Protein AF-J0N3K1-F1 (afdb_monomer)

Mean predicted aligned error: 7.92 Å

Secondary structure (DSSP, 8-state):
-PPEEEEEEEEHHHHHHHHHHHHHH-GGGSTTT--TTSHHHHHHHHHTT--TTEEEEEEEEEEEPPP-SHHHHHSHHHHHHHHHHHHH-HHHHHHHHHHHHHHHHHHHHHHTSTTEEEEEEP-----------------

Organism: NCBI:txid992061

Foldseek 3Di:
DAAAEDEAEDAPVVVVVVLVVCLVPPPCSPCVNAPCLQLVRVVVVVCVPDDPSHDYQAYEYEEEQQDDCVVQVVDPVSVVVVVVLCVQPVPVVVVSNVVSVSRVSSQVNNCPDPRYDYDYDDDDDDRDDDDPPPPPPPD

Sequence (139 aa):
MEKAETTIFVDWENLRSDLKAIQETDERLKESNFNFNNPEQLLALIRSFLEPEEELKRIYFYVSEPFTEVEPRIKSDKKEELEEYKEKNPKEYEERVNKSGIMQSFNHAIAQQNQVKLRVGRVKFKFVYKFEDKESMVV

Nearest PDB structures (foldseek):
  8had-assembly1_B  TM=2.538E-01  e=4.660E+00  Phaeodactylum tricornutum CCAP 1055/1
  8u26-assembly1_A  TM=2.347E-01  e=6.426E+00  Homo sapiens

Solvent-accessible surface area (backbone atoms only — not comparable to full-atom values): 8285 Å² total; per-residue (Å²): 129,87,58,47,81,35,72,48,78,41,57,43,67,62,53,53,51,53,51,51,59,43,34,76,73,36,80,78,45,21,66,94,69,40,44,75,82,40,52,68,57,39,49,51,58,61,54,68,72,60,53,94,59,46,37,84,65,37,36,39,39,39,38,75,54,54,73,64,69,63,69,34,62,74,36,73,71,44,34,54,55,48,53,55,45,40,73,76,35,51,66,64,46,50,52,50,51,52,56,16,54,53,46,48,54,42,53,56,56,42,52,72,39,85,55,42,43,73,42,70,45,88,73,85,88,76,93,75,88,80,80,78,81,73,79,77,81,83,126

pLDDT: mean 85.63, std 13.06, range [38.59, 97.31]

Structure (mmCIF, N/CA/C/O backbone):
data_AF-J0N3K1-F1
#
_entry.id   AF-J0N3K1-F1
#
loop_
_atom_site.group_PDB
_atom_site.id
_atom_site.type_symbol
_atom_site.label_atom_id
_atom_site.label_alt_id
_atom_site.label_comp_id
_atom_site.label_asym_id
_atom_site.label_entity_id
_atom_site.label_seq_id
_atom_site.pdbx_PDB_ins_code
_atom_site.Cartn_x
_atom_site.Cartn_y
_atom_site.Cartn_z
_atom_site.occupancy
_atom_site.B_iso_or_equiv
_atom_site.auth_seq_id
_atom_site.auth_comp_id
_atom_site.auth_asym_id
_atom_site.auth_atom_id
_atom_site.pdbx_PDB_model_num
ATOM 1 N N . MET A 1 1 ? -19.972 -1.018 28.137 1.00 75.88 1 MET A N 1
ATOM 2 C CA . MET A 1 1 ? -19.935 -2.218 27.280 1.00 75.88 1 MET A CA 1
ATOM 3 C C . MET A 1 1 ? -18.480 -2.505 26.973 1.00 75.88 1 MET A C 1
ATOM 5 O O . MET A 1 1 ? -17.732 -1.546 26.817 1.00 75.88 1 MET A O 1
ATOM 9 N N . GLU A 1 2 ? -18.071 -3.771 26.972 1.00 82.56 2 GLU A N 1
ATOM 10 C CA . GLU A 1 2 ? -16.752 -4.144 26.447 1.00 82.56 2 GLU A CA 1
ATOM 11 C C . GLU A 1 2 ? -16.726 -3.845 24.945 1.00 82.56 2 GLU A C 1
ATOM 13 O O . GLU A 1 2 ? -17.718 -4.091 24.258 1.00 82.56 2 GLU A O 1
ATOM 18 N N . LYS A 1 3 ? -15.632 -3.252 24.460 1.00 89.75 3 LYS A N 1
ATOM 19 C CA . LYS A 1 3 ? -15.458 -2.977 23.034 1.00 89.75 3 LYS A CA 1
ATOM 20 C C . LYS A 1 3 ? -15.040 -4.245 22.301 1.00 89.75 3 LYS A C 1
ATOM 22 O O . LYS A 1 3 ? -14.280 -5.051 22.835 1.00 89.75 3 LYS A O 1
ATOM 27 N N . ALA A 1 4 ? -15.512 -4.405 21.071 1.00 94.12 4 ALA A N 1
ATOM 28 C CA . ALA A 1 4 ? -15.099 -5.500 20.210 1.00 94.12 4 ALA A CA 1
ATOM 29 C C . ALA A 1 4 ? -13.682 -5.240 19.675 1.00 94.12 4 ALA A C 1
ATOM 31 O O . ALA A 1 4 ? -13.429 -4.251 18.981 1.00 94.12 4 ALA A O 1
ATOM 32 N N . GLU A 1 5 ? -12.741 -6.136 19.978 1.00 96.12 5 GLU A N 1
ATOM 33 C CA . GLU A 1 5 ? -11.396 -6.060 19.407 1.00 96.12 5 GLU A CA 1
ATOM 34 C C . GLU A 1 5 ? -11.449 -6.234 17.882 1.00 96.12 5 GLU A C 1
ATOM 36 O O . GLU A 1 5 ? -11.868 -7.272 17.371 1.00 96.12 5 GLU A O 1
ATOM 41 N N . THR A 1 6 ? -10.943 -5.245 17.152 1.00 96.44 6 THR A N 1
ATOM 42 C CA . THR A 1 6 ? -11.042 -5.179 15.692 1.00 96.44 6 THR A CA 1
ATOM 43 C C . THR A 1 6 ? -9.668 -5.235 15.041 1.00 96.44 6 THR A C 1
ATOM 45 O O . THR A 1 6 ? -8.708 -4.590 15.471 1.00 96.44 6 THR A O 1
ATOM 48 N N . THR A 1 7 ? -9.547 -6.035 13.983 1.00 96.81 7 THR A N 1
ATOM 49 C CA . THR A 1 7 ? -8.332 -6.140 13.166 1.00 96.81 7 THR A CA 1
ATOM 50 C C . THR A 1 7 ? -8.683 -5.891 11.710 1.00 96.81 7 THR A C 1
ATOM 52 O O . THR A 1 7 ? -9.565 -6.548 11.169 1.00 96.81 7 THR A O 1
ATOM 55 N N . ILE A 1 8 ? -7.957 -4.979 11.068 1.00 96.62 8 ILE A N 1
ATOM 56 C CA . ILE A 1 8 ? -8.207 -4.581 9.679 1.00 96.62 8 ILE A CA 1
ATOM 57 C C . ILE A 1 8 ? -7.162 -5.230 8.771 1.00 96.62 8 ILE A C 1
ATOM 59 O O . ILE A 1 8 ? -5.970 -5.233 9.089 1.00 96.62 8 ILE A O 1
ATOM 63 N N . PHE A 1 9 ? -7.597 -5.752 7.627 1.00 96.38 9 PHE A N 1
ATOM 64 C CA . PHE A 1 9 ? -6.733 -6.300 6.583 1.00 96.38 9 PHE A CA 1
ATOM 65 C C . PHE A 1 9 ? -6.875 -5.426 5.339 1.00 96.38 9 PHE A C 1
ATOM 67 O O . PHE A 1 9 ? -7.971 -5.278 4.808 1.00 96.38 9 PHE A O 1
ATOM 74 N N . VAL A 1 10 ? -5.773 -4.825 4.904 1.00 95.62 10 VAL A N 1
ATOM 75 C CA . VAL A 1 10 ? -5.748 -3.865 3.801 1.00 95.62 10 VAL A CA 1
ATOM 76 C C . VAL A 1 10 ? -4.994 -4.474 2.634 1.00 95.62 10 VAL A C 1
ATOM 78 O O . VAL A 1 10 ? -3.794 -4.737 2.737 1.00 95.62 10 VAL A O 1
ATOM 81 N N . ASP A 1 11 ? -5.694 -4.660 1.521 1.00 94.50 11 ASP A N 1
ATOM 82 C CA . ASP A 1 11 ? -5.071 -4.874 0.220 1.00 94.50 11 ASP A CA 1
ATOM 83 C C . ASP A 1 11 ? -4.670 -3.514 -0.356 1.00 94.50 11 ASP A C 1
ATOM 85 O O . ASP A 1 11 ? -5.513 -2.729 -0.797 1.00 94.50 11 ASP A O 1
ATOM 89 N N . TRP A 1 12 ? -3.375 -3.201 -0.280 1.00 92.88 12 TRP A N 1
ATOM 90 C CA . TRP A 1 12 ? -2.892 -1.871 -0.623 1.00 92.88 12 TRP A CA 1
ATOM 91 C C . TRP A 1 12 ? -3.011 -1.558 -2.109 1.00 92.88 12 TRP A C 1
ATOM 93 O O . TRP A 1 12 ? -3.322 -0.422 -2.447 1.00 92.88 12 TRP A O 1
ATOM 103 N N . GLU A 1 13 ? -2.770 -2.519 -3.003 1.00 89.50 13 GLU A N 1
ATOM 104 C CA . GLU A 1 13 ? -2.804 -2.228 -4.442 1.00 89.50 13 GLU A CA 1
ATOM 105 C C . GLU A 1 13 ? -4.230 -1.915 -4.901 1.00 89.50 13 GLU A C 1
ATOM 107 O O . GLU A 1 13 ? -4.432 -0.946 -5.637 1.00 89.50 13 GLU A O 1
ATOM 112 N N . ASN A 1 14 ? -5.215 -2.665 -4.396 1.00 92.81 14 ASN A N 1
ATOM 113 C CA . ASN A 1 14 ? -6.624 -2.400 -4.675 1.00 92.81 14 ASN A CA 1
ATOM 114 C C . ASN A 1 14 ? -7.066 -1.053 -4.085 1.00 92.81 14 ASN A C 1
ATOM 116 O O . ASN A 1 14 ? -7.530 -0.187 -4.827 1.00 92.81 14 ASN A O 1
ATOM 120 N N . LEU A 1 15 ? -6.803 -0.808 -2.794 1.00 94.44 15 LEU A N 1
ATOM 121 C CA . LEU A 1 15 ? -7.154 0.466 -2.158 1.00 94.44 15 LEU A CA 1
ATOM 122 C C . LEU A 1 15 ? -6.483 1.660 -2.854 1.00 94.44 15 LEU A C 1
ATOM 124 O O . LEU A 1 15 ? -7.116 2.682 -3.097 1.00 94.44 15 LEU A O 1
ATOM 128 N N . ARG A 1 16 ? -5.199 1.549 -3.203 1.00 92.56 16 ARG A N 1
ATOM 129 C CA . ARG A 1 16 ? -4.453 2.613 -3.886 1.00 92.56 16 ARG A CA 1
ATOM 130 C C . ARG A 1 16 ? -5.025 2.919 -5.268 1.00 92.56 16 ARG A C 1
ATOM 132 O O . ARG A 1 16 ? -5.005 4.081 -5.672 1.00 92.56 16 ARG A O 1
ATOM 139 N N . SER A 1 17 ? -5.482 1.904 -6.001 1.00 92.75 17 SER A N 1
ATOM 140 C CA . SER A 1 17 ? -6.130 2.095 -7.301 1.00 92.75 17 SER A CA 1
ATOM 141 C C . SER A 1 17 ? -7.428 2.887 -7.151 1.00 92.75 17 SER A C 1
ATOM 143 O O . SER A 1 17 ? -7.614 3.889 -7.843 1.00 92.75 17 SER A O 1
ATOM 145 N N . ASP A 1 18 ? -8.269 2.499 -6.193 1.00 94.69 18 ASP A N 1
ATOM 146 C CA . ASP A 1 18 ? -9.539 3.175 -5.925 1.00 94.69 18 ASP A CA 1
ATOM 147 C C . ASP A 1 18 ? -9.319 4.617 -5.466 1.00 94.69 18 ASP A C 1
ATOM 149 O O . ASP A 1 18 ? -9.947 5.541 -5.982 1.00 94.69 18 ASP A O 1
ATOM 153 N N . LEU A 1 19 ? -8.367 4.837 -4.553 1.00 94.06 19 LEU A N 1
ATOM 154 C CA . LEU A 1 19 ? -8.026 6.176 -4.083 1.00 94.06 19 LEU A CA 1
ATOM 155 C C . LEU A 1 19 ? -7.606 7.077 -5.244 1.00 94.06 19 LEU A C 1
ATOM 157 O O . LEU A 1 19 ? -8.136 8.176 -5.353 1.00 94.06 19 LEU A O 1
ATOM 161 N N . LYS A 1 20 ? -6.732 6.615 -6.147 1.00 93.44 20 LYS A N 1
ATOM 162 C CA . LYS A 1 20 ? -6.335 7.394 -7.335 1.00 93.44 20 LYS A CA 1
ATOM 163 C C . LYS A 1 20 ? -7.530 7.778 -8.204 1.00 93.44 20 LYS A C 1
ATOM 165 O O . LYS A 1 20 ? -7.675 8.953 -8.528 1.00 93.44 20 LYS A O 1
ATOM 170 N N . ALA A 1 21 ? -8.392 6.818 -8.535 1.00 94.31 21 ALA A N 1
ATOM 171 C CA . ALA A 1 21 ? -9.576 7.071 -9.355 1.00 94.31 21 ALA A CA 1
ATOM 172 C C . ALA A 1 21 ? -10.522 8.094 -8.695 1.00 94.31 21 ALA A C 1
ATOM 174 O O . ALA A 1 21 ? -11.081 8.974 -9.353 1.00 94.31 21 ALA A O 1
ATOM 175 N N . ILE A 1 22 ? -10.660 8.030 -7.370 1.00 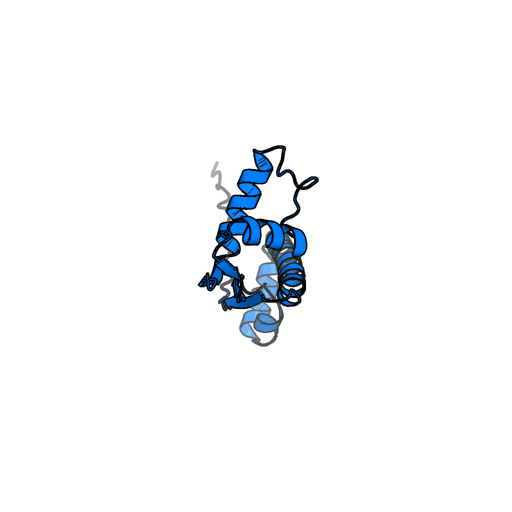93.31 22 ILE A N 1
ATOM 176 C CA . ILE A 1 22 ? -11.458 8.996 -6.613 1.00 93.31 22 ILE A CA 1
ATOM 177 C C . ILE A 1 22 ? -10.785 10.377 -6.598 1.00 93.31 22 ILE A C 1
ATOM 179 O O . ILE A 1 22 ? -11.472 11.374 -6.789 1.00 93.31 22 ILE A O 1
ATOM 183 N N . GLN A 1 23 ? -9.459 10.478 -6.448 1.00 94.56 23 GLN A N 1
ATOM 184 C CA . GLN A 1 23 ? -8.762 11.775 -6.500 1.00 94.56 23 GLN A CA 1
ATOM 185 C C . GLN A 1 23 ? -8.874 12.460 -7.867 1.00 94.56 23 GLN A C 1
ATOM 187 O O . GLN A 1 23 ? -8.802 13.688 -7.962 1.00 94.56 23 GLN A O 1
ATOM 192 N N . GLU A 1 24 ? -9.049 11.698 -8.945 1.00 93.12 24 GLU A N 1
ATOM 193 C CA . GLU A 1 24 ? -9.291 12.261 -10.274 1.00 93.12 24 GLU A CA 1
ATOM 194 C C . GLU A 1 24 ? -10.654 12.961 -10.346 1.00 93.12 24 GLU A C 1
ATOM 196 O O . GLU A 1 24 ? -10.756 14.030 -10.954 1.00 93.12 24 GLU A O 1
ATOM 201 N N . THR A 1 25 ? -11.661 12.433 -9.649 1.00 93.56 25 THR A N 1
ATOM 202 C CA . THR A 1 25 ? -13.071 12.821 -9.808 1.00 93.56 25 THR A CA 1
ATOM 203 C C . THR A 1 25 ? -13.643 13.666 -8.665 1.00 93.56 25 THR A C 1
ATOM 205 O O . THR A 1 25 ? -14.513 14.496 -8.917 1.00 93.56 25 THR A O 1
ATOM 208 N N . ASP A 1 26 ? -13.155 13.520 -7.432 1.00 92.75 26 ASP A N 1
ATOM 209 C CA . ASP A 1 26 ? -13.662 14.224 -6.248 1.00 92.75 26 ASP A CA 1
ATOM 210 C C . ASP A 1 26 ? -12.702 15.338 -5.802 1.00 92.75 26 ASP A C 1
ATOM 212 O O . ASP A 1 26 ? -11.585 15.089 -5.341 1.00 92.75 26 ASP A O 1
ATOM 216 N N . GLU A 1 27 ? -13.148 16.594 -5.904 1.00 91.12 27 GLU A N 1
ATOM 217 C CA . GL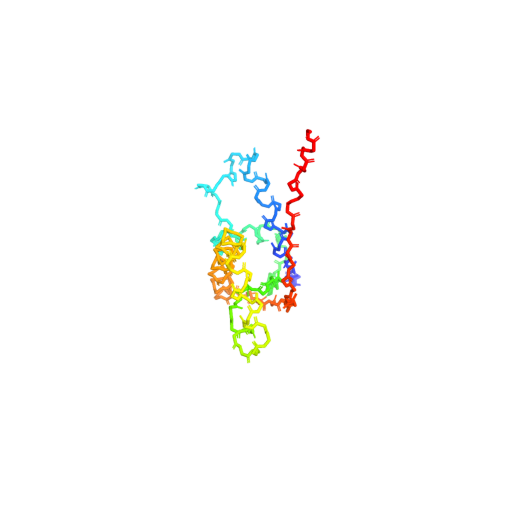U A 1 27 ? -12.369 17.775 -5.506 1.00 91.12 27 GLU A CA 1
ATOM 218 C C . GLU A 1 27 ? -11.959 17.763 -4.026 1.00 91.12 27 GLU A C 1
ATOM 220 O O . GLU A 1 27 ? -10.875 18.230 -3.665 1.00 91.12 27 GLU A O 1
ATOM 225 N N . ARG A 1 28 ? -12.789 17.180 -3.154 1.00 89.00 28 ARG A N 1
ATOM 226 C CA . ARG A 1 28 ? -12.528 17.123 -1.708 1.00 89.00 28 ARG A CA 1
ATOM 227 C C . ARG A 1 28 ? -11.361 16.202 -1.386 1.00 89.00 28 ARG A C 1
ATOM 229 O O . ARG A 1 28 ? -10.682 16.414 -0.388 1.00 89.00 28 ARG A O 1
ATOM 236 N N . LEU A 1 29 ? -11.129 15.205 -2.236 1.00 88.88 29 LEU A N 1
ATOM 237 C CA . LEU A 1 29 ? -10.084 14.199 -2.074 1.00 88.88 29 LEU A CA 1
ATOM 238 C C . LEU A 1 29 ? -8.881 14.435 -2.988 1.00 88.88 29 LEU A C 1
ATOM 240 O O . LEU A 1 29 ? -8.004 13.578 -3.045 1.00 88.88 29 LEU A O 1
ATOM 244 N N . LYS A 1 30 ? -8.792 15.590 -3.664 1.00 92.00 30 LYS A N 1
ATOM 245 C CA . LYS A 1 30 ? -7.587 15.993 -4.408 1.00 92.00 30 LYS A CA 1
ATOM 246 C C . LYS A 1 30 ? -6.342 15.903 -3.529 1.00 92.00 30 LYS A C 1
ATOM 248 O O . LYS A 1 30 ? -6.415 16.094 -2.317 1.00 92.00 30 LYS A O 1
ATOM 253 N N . GLU A 1 31 ? -5.188 15.680 -4.156 1.00 88.69 31 GLU A N 1
ATOM 254 C CA . GLU A 1 31 ? -3.908 15.467 -3.463 1.00 88.69 31 GLU A CA 1
ATOM 255 C C . GLU A 1 31 ? -3.548 16.587 -2.468 1.00 88.69 31 GLU A C 1
ATOM 257 O O . GLU A 1 31 ? -2.971 16.323 -1.415 1.00 88.69 31 GLU A O 1
ATOM 262 N N . SER A 1 32 ? -3.949 17.832 -2.754 1.00 90.44 32 SER A N 1
ATOM 263 C CA . SER A 1 32 ? -3.762 18.976 -1.851 1.00 90.44 32 SER A CA 1
ATOM 264 C C . SER A 1 32 ? -4.528 18.858 -0.529 1.00 90.44 32 SER A C 1
ATOM 266 O O . SER A 1 32 ? -4.127 19.462 0.462 1.00 90.44 32 SER A O 1
ATOM 268 N N . ASN A 1 33 ? -5.632 18.109 -0.522 1.00 92.00 33 ASN A N 1
ATOM 269 C CA . ASN A 1 33 ? -6.539 17.941 0.612 1.00 92.00 33 ASN A CA 1
ATOM 270 C C . ASN A 1 33 ? -6.332 16.591 1.311 1.00 92.00 33 ASN A C 1
ATOM 272 O O . ASN A 1 33 ? -6.473 16.495 2.529 1.00 92.00 33 ASN A O 1
ATOM 276 N N . PHE A 1 34 ? -5.985 15.554 0.546 1.00 93.56 34 PHE A N 1
ATOM 277 C CA . PHE A 1 34 ? -5.710 14.212 1.042 1.00 93.56 34 PHE A CA 1
ATOM 278 C C . PHE A 1 34 ? -4.549 13.589 0.266 1.00 93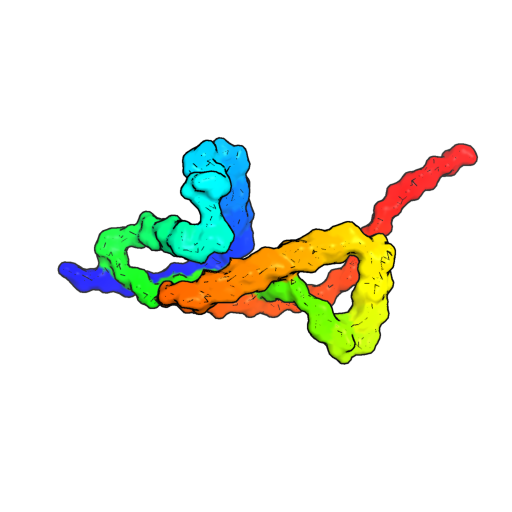.56 34 PHE A C 1
ATOM 280 O O . PHE A 1 34 ? -4.607 13.450 -0.949 1.00 93.56 34 PHE A O 1
ATOM 287 N N . ASN A 1 35 ? -3.503 13.157 0.958 1.00 92.75 35 ASN A N 1
ATOM 288 C CA . ASN A 1 35 ? -2.348 12.493 0.376 1.00 92.75 35 ASN A CA 1
ATOM 289 C C . ASN A 1 35 ? -2.244 11.072 0.934 1.00 92.75 35 ASN A C 1
ATOM 291 O O . ASN A 1 35 ? -1.737 10.860 2.035 1.00 92.75 35 ASN A O 1
ATOM 295 N N . PHE A 1 36 ? -2.666 10.078 0.152 1.00 91.12 36 PHE A N 1
ATOM 296 C CA . PHE A 1 36 ? -2.582 8.672 0.556 1.00 91.12 36 PHE A CA 1
ATOM 297 C C . PHE A 1 36 ? -1.146 8.127 0.634 1.00 91.12 36 PHE A C 1
ATOM 299 O O . PHE A 1 36 ? -0.944 7.032 1.154 1.00 91.12 36 PHE A O 1
ATOM 306 N N . ASN A 1 37 ? -0.140 8.863 0.144 1.00 88.19 37 ASN A N 1
ATOM 307 C CA . ASN A 1 37 ? 1.268 8.535 0.381 1.00 88.19 37 ASN A CA 1
ATOM 308 C C . ASN A 1 37 ? 1.749 9.022 1.760 1.00 88.19 37 ASN A C 1
ATOM 310 O O . ASN A 1 37 ? 2.831 8.625 2.189 1.00 88.19 37 ASN A O 1
ATOM 314 N N . ASN A 1 38 ? 0.966 9.849 2.466 1.00 91.44 38 ASN A N 1
ATOM 315 C CA . ASN A 1 38 ? 1.191 10.186 3.868 1.00 91.44 38 ASN A CA 1
ATOM 316 C C . ASN A 1 38 ? 0.531 9.115 4.767 1.00 91.44 38 ASN A C 1
ATOM 318 O O . ASN A 1 38 ? -0.702 9.021 4.796 1.00 91.44 38 ASN A O 1
ATOM 322 N N . PRO A 1 39 ? 1.313 8.328 5.535 1.00 92.56 39 PRO A N 1
ATOM 323 C CA . PRO A 1 39 ? 0.773 7.271 6.386 1.00 92.56 39 PRO A CA 1
ATOM 324 C C . PRO A 1 39 ? -0.249 7.753 7.416 1.00 92.56 39 PRO A C 1
ATOM 326 O O . PRO A 1 39 ? -1.205 7.037 7.693 1.00 92.56 39 PRO A O 1
ATOM 329 N N . GLU A 1 40 ? -0.081 8.948 7.983 1.00 93.06 40 GLU A N 1
ATOM 330 C CA . GLU A 1 40 ? -0.983 9.464 9.017 1.00 93.06 40 GLU A CA 1
ATOM 331 C C . GLU A 1 40 ? -2.372 9.743 8.445 1.00 93.06 40 GLU A C 1
ATOM 333 O O . GLU A 1 40 ? -3.376 9.331 9.026 1.00 93.06 40 GLU A O 1
ATOM 338 N N . GLN A 1 41 ? -2.430 10.379 7.271 1.00 94.62 41 GLN A N 1
ATOM 339 C CA . GLN A 1 41 ? -3.693 10.664 6.591 1.00 94.62 41 GLN A CA 1
ATOM 340 C C . GLN A 1 41 ? -4.377 9.376 6.128 1.00 94.62 41 GLN A C 1
ATOM 342 O O . GLN A 1 41 ? -5.575 9.200 6.346 1.00 94.62 41 GLN A O 1
ATOM 347 N N . LEU A 1 42 ? -3.615 8.439 5.555 1.00 95.38 42 LEU A N 1
ATOM 348 C CA . LEU A 1 42 ? -4.143 7.139 5.148 1.00 95.38 42 LEU A CA 1
ATOM 349 C C . LEU A 1 42 ? -4.711 6.355 6.342 1.00 95.38 42 LEU A C 1
ATOM 351 O O . LEU A 1 42 ? -5.791 5.775 6.252 1.00 95.38 42 LEU A O 1
ATOM 355 N N . LEU A 1 43 ? -4.007 6.343 7.475 1.00 95.81 43 LEU A N 1
ATOM 356 C CA . LEU A 1 43 ? -4.478 5.662 8.679 1.00 95.81 43 LEU A CA 1
ATOM 357 C C . LEU A 1 43 ? -5.674 6.364 9.318 1.00 95.81 43 LEU A C 1
ATOM 359 O O . LEU A 1 43 ? -6.532 5.678 9.867 1.00 95.81 43 LEU A O 1
ATOM 363 N N . ALA A 1 44 ? -5.759 7.694 9.246 1.00 94.88 44 ALA A N 1
ATOM 364 C CA . ALA A 1 44 ? -6.942 8.428 9.680 1.00 94.88 44 ALA A CA 1
ATOM 365 C C . ALA A 1 44 ? -8.178 8.023 8.861 1.00 94.88 44 ALA A C 1
ATOM 367 O O . ALA A 1 44 ? -9.217 7.733 9.450 1.00 94.88 44 ALA A O 1
ATOM 368 N N . LEU A 1 45 ? -8.036 7.902 7.535 1.00 94.19 45 LEU A N 1
ATOM 369 C CA . LEU A 1 45 ? -9.090 7.386 6.658 1.00 94.19 45 LEU A CA 1
ATOM 370 C C . LEU A 1 45 ? -9.478 5.947 7.023 1.00 94.19 45 LEU A C 1
ATOM 372 O O . LEU A 1 45 ? -10.648 5.641 7.187 1.00 94.19 45 LEU A O 1
ATOM 376 N N . ILE A 1 46 ? -8.513 5.043 7.192 1.00 94.94 46 ILE A N 1
ATOM 377 C CA . ILE A 1 46 ? -8.829 3.647 7.539 1.00 94.94 46 ILE A CA 1
ATOM 378 C C . ILE A 1 46 ? -9.539 3.558 8.899 1.00 94.94 46 ILE A C 1
ATOM 380 O O . ILE A 1 46 ? -10.482 2.789 9.062 1.00 94.94 46 ILE A O 1
ATOM 384 N N . ARG A 1 47 ? -9.114 4.361 9.880 1.00 94.75 47 ARG A N 1
ATOM 385 C CA . ARG A 1 47 ? -9.724 4.397 11.218 1.00 94.75 47 ARG A CA 1
ATOM 386 C C . ARG A 1 47 ? -11.116 5.016 11.223 1.00 94.75 47 ARG A C 1
ATOM 388 O O . ARG A 1 47 ? -11.878 4.710 12.129 1.00 94.75 47 ARG A O 1
ATOM 395 N N . SER A 1 48 ? -11.462 5.849 10.240 1.00 94.06 48 SER A N 1
ATOM 396 C CA . SER A 1 48 ? -12.802 6.440 10.159 1.00 94.06 48 SER A CA 1
ATOM 397 C C . SER A 1 48 ? -13.896 5.419 9.845 1.00 94.06 48 SER A C 1
ATOM 399 O O . SER A 1 48 ? -15.068 5.748 9.967 1.00 94.06 48 SER A O 1
ATOM 401 N N . PHE A 1 49 ? -13.527 4.201 9.434 1.00 93.06 49 PHE A N 1
ATOM 402 C CA . PHE A 1 49 ? -14.466 3.100 9.220 1.00 93.06 49 PHE A CA 1
ATOM 403 C C . PHE A 1 49 ? -14.787 2.311 10.496 1.00 93.06 49 PHE A C 1
ATOM 405 O O . PHE A 1 49 ? -15.651 1.447 10.443 1.00 93.06 49 PHE A O 1
ATOM 412 N N . LEU A 1 50 ? -14.097 2.579 11.613 1.00 94.62 50 LEU A N 1
ATOM 413 C CA . LEU A 1 50 ? -14.354 1.899 12.883 1.00 94.62 50 LEU A CA 1
ATOM 414 C C . LEU A 1 50 ? -15.633 2.423 13.535 1.00 94.62 50 LEU A C 1
ATOM 416 O O . LEU A 1 50 ? -15.833 3.637 13.642 1.00 94.62 50 LEU A O 1
ATOM 420 N N . GLU A 1 51 ? -16.453 1.509 14.036 1.00 94.56 51 GLU A N 1
ATOM 421 C CA . GLU A 1 51 ? -17.643 1.840 14.814 1.00 94.56 51 GLU A CA 1
ATOM 422 C C . GLU A 1 51 ? -17.280 2.228 16.266 1.00 94.56 51 GLU A C 1
ATOM 424 O O . GLU A 1 51 ? -16.223 1.844 16.781 1.00 94.56 51 GLU A O 1
ATOM 429 N N . PRO A 1 52 ? -18.121 3.004 16.980 1.00 93.44 52 PRO A N 1
ATOM 430 C CA . PRO A 1 52 ? -17.849 3.418 18.364 1.00 93.44 52 PRO A CA 1
ATOM 431 C C . PRO A 1 52 ? -17.589 2.256 19.340 1.00 93.44 52 PRO A C 1
ATOM 433 O O . PRO A 1 52 ? -16.822 2.403 20.305 1.00 93.44 52 PRO A O 1
ATOM 436 N N . GLU A 1 53 ? -18.221 1.111 19.087 1.00 94.94 53 GLU A N 1
ATOM 437 C CA . GLU A 1 53 ? -18.132 -0.137 19.842 1.00 94.94 53 GLU A CA 1
ATOM 438 C C . GLU A 1 53 ? -16.878 -0.958 19.504 1.00 94.94 53 GLU A C 1
ATOM 440 O O . GLU A 1 53 ? -16.555 -1.899 20.229 1.00 94.94 53 GLU A O 1
ATOM 445 N N . GLU A 1 54 ? -16.144 -0.598 18.452 1.00 95.62 54 GLU A N 1
ATOM 446 C CA . GLU A 1 54 ? -14.926 -1.276 18.022 1.00 95.62 54 GLU A CA 1
ATOM 447 C C . GLU A 1 54 ? -13.672 -0.644 18.647 1.00 95.62 54 GLU A C 1
ATOM 449 O O . GLU A 1 54 ? -13.553 0.571 18.847 1.00 95.62 54 GLU A O 1
ATOM 454 N N . GLU A 1 55 ? -12.689 -1.485 18.966 1.00 94.44 55 GLU A N 1
ATOM 455 C CA . GLU A 1 55 ? -11.355 -1.067 19.387 1.00 94.44 55 GLU A CA 1
ATOM 456 C C . GLU A 1 55 ? -10.299 -1.658 18.454 1.00 94.44 55 GLU A C 1
ATOM 458 O O . GLU A 1 55 ? -10.113 -2.874 18.372 1.00 94.44 55 GLU A O 1
ATOM 463 N N . LEU A 1 56 ? -9.571 -0.792 17.745 1.00 95.69 56 LEU A N 1
ATOM 464 C CA . LEU A 1 56 ? -8.535 -1.228 16.818 1.00 95.69 56 LEU A CA 1
ATOM 465 C C . LEU A 1 56 ? -7.367 -1.878 17.561 1.00 95.69 56 LEU A C 1
ATOM 467 O O . LEU A 1 56 ? -6.622 -1.216 18.280 1.00 95.69 56 LEU A O 1
ATOM 471 N N . LYS A 1 57 ? -7.124 -3.154 17.275 1.00 95.81 57 LYS A N 1
ATOM 472 C CA . LYS A 1 57 ? -5.972 -3.909 17.774 1.00 95.81 57 LYS A CA 1
ATOM 473 C C . LYS A 1 57 ? -4.778 -3.809 16.836 1.00 95.81 57 LYS A C 1
ATOM 475 O O . LYS A 1 57 ? -3.641 -3.605 17.274 1.00 95.81 57 LYS A O 1
ATOM 480 N N . ARG A 1 58 ? -5.014 -4.009 15.536 1.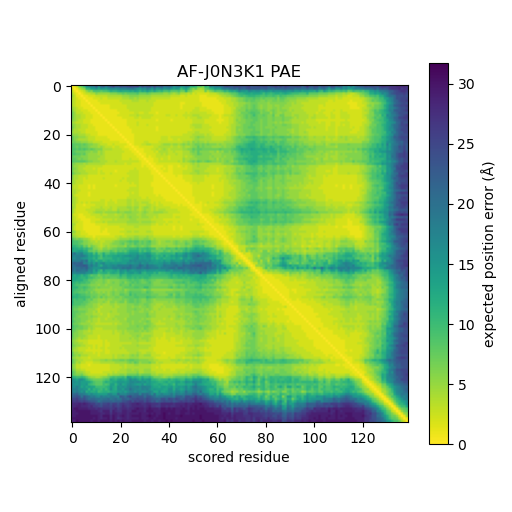00 96.25 58 ARG A N 1
ATOM 481 C CA . ARG A 1 58 ? -3.954 -4.089 14.525 1.00 96.25 58 ARG A CA 1
ATOM 482 C C . ARG A 1 58 ? -4.484 -3.879 13.110 1.00 96.25 58 ARG A C 1
ATOM 484 O O . ARG A 1 58 ? -5.596 -4.286 12.796 1.00 96.25 58 ARG A O 1
ATOM 491 N N . ILE A 1 59 ? -3.644 -3.317 12.247 1.00 97.31 59 ILE A N 1
ATOM 492 C CA . ILE A 1 59 ? -3.870 -3.230 10.804 1.00 97.31 59 ILE A CA 1
ATOM 493 C C . ILE A 1 59 ? -2.790 -4.050 10.101 1.00 97.31 59 ILE A C 1
ATOM 495 O O . ILE A 1 59 ? -1.598 -3.839 10.330 1.00 97.31 59 ILE A O 1
ATOM 499 N N . TYR A 1 60 ? -3.189 -4.988 9.251 1.00 96.81 60 TYR A N 1
ATOM 500 C CA . TYR A 1 60 ? -2.292 -5.727 8.371 1.00 96.81 60 TYR A CA 1
ATOM 501 C C . TYR A 1 60 ? -2.337 -5.126 6.972 1.00 96.81 60 TYR A C 1
ATOM 503 O O . TYR A 1 60 ? -3.368 -5.186 6.312 1.00 96.81 60 TYR A O 1
ATOM 511 N N . PHE A 1 61 ? -1.214 -4.577 6.520 1.00 95.81 61 PHE A N 1
ATOM 512 C CA . PHE A 1 61 ? -1.066 -4.055 5.164 1.00 95.81 61 PHE A CA 1
ATOM 513 C C . PHE A 1 61 ? -0.406 -5.097 4.273 1.00 95.81 61 PHE A C 1
ATOM 515 O O . PHE A 1 61 ? 0.737 -5.477 4.526 1.00 95.81 61 PHE A O 1
ATOM 522 N N . TYR A 1 62 ? -1.102 -5.527 3.228 1.00 94.25 62 TYR A N 1
ATOM 523 C CA . TYR A 1 62 ? -0.565 -6.405 2.197 1.00 94.25 62 TYR A CA 1
ATOM 524 C C . TYR A 1 62 ? -0.094 -5.554 1.029 1.00 94.25 62 TYR A C 1
ATOM 526 O O . TYR A 1 62 ? -0.889 -4.865 0.397 1.00 94.25 62 TYR A O 1
ATOM 534 N N . VAL A 1 63 ? 1.212 -5.581 0.777 1.00 91.56 63 VAL A N 1
ATOM 535 C CA . VAL A 1 63 ? 1.871 -4.776 -0.256 1.00 91.56 63 VAL A CA 1
ATOM 536 C C . VAL A 1 63 ? 2.697 -5.666 -1.174 1.00 91.56 63 VAL A C 1
ATOM 538 O O . VAL A 1 63 ? 3.189 -6.723 -0.767 1.00 91.56 63 VAL A O 1
ATOM 541 N N . SER A 1 64 ? 2.893 -5.219 -2.409 1.00 85.56 64 SER A N 1
ATOM 542 C CA . SER A 1 64 ? 3.797 -5.882 -3.347 1.00 85.56 64 SER A CA 1
ATOM 543 C C . SER A 1 64 ? 5.262 -5.607 -2.994 1.00 85.56 64 SER A C 1
ATOM 545 O O . SER A 1 64 ? 5.609 -4.526 -2.506 1.00 85.56 64 SER A O 1
ATOM 547 N N . GLU A 1 65 ? 6.139 -6.579 -3.253 1.00 85.62 65 GLU A N 1
ATOM 548 C CA . GLU A 1 65 ? 7.587 -6.380 -3.169 1.00 85.62 65 GLU A CA 1
ATOM 549 C C . GLU A 1 65 ? 8.041 -5.344 -4.210 1.00 85.62 65 GLU A C 1
ATOM 551 O O . GLU A 1 65 ? 7.790 -5.529 -5.407 1.00 85.62 65 GLU A O 1
ATOM 556 N N . PRO A 1 66 ? 8.700 -4.246 -3.789 1.00 85.06 66 PRO A N 1
ATOM 557 C CA . PRO A 1 66 ? 9.274 -3.294 -4.728 1.00 85.06 66 PRO A CA 1
ATOM 558 C C . PRO A 1 66 ? 10.330 -3.975 -5.599 1.00 85.06 66 PRO A C 1
ATOM 560 O O . PRO A 1 66 ? 11.089 -4.817 -5.116 1.00 85.06 66 PRO A O 1
ATOM 563 N N . PHE A 1 67 ? 10.437 -3.584 -6.870 1.00 83.44 67 PHE A N 1
ATOM 564 C CA . PHE A 1 67 ? 11.509 -4.106 -7.709 1.00 83.44 67 PHE A CA 1
ATOM 565 C C . PHE A 1 67 ? 12.871 -3.653 -7.166 1.00 83.44 67 PHE A C 1
ATOM 567 O O . PHE A 1 67 ? 13.070 -2.491 -6.805 1.00 83.44 67 PHE A O 1
ATOM 574 N N . THR A 1 68 ? 13.813 -4.595 -7.111 1.00 79.62 68 THR A N 1
ATOM 575 C CA . THR A 1 68 ? 15.213 -4.335 -6.783 1.00 79.62 68 THR A CA 1
ATOM 576 C C . THR A 1 68 ? 16.100 -5.054 -7.788 1.00 79.62 68 THR A C 1
ATOM 578 O O . THR A 1 68 ? 15.828 -6.186 -8.187 1.00 79.62 68 THR A O 1
ATOM 581 N N . GLU A 1 69 ? 17.205 -4.420 -8.171 1.00 80.88 69 GLU A N 1
ATOM 582 C CA . GLU A 1 69 ? 18.208 -5.066 -9.023 1.00 80.88 69 GLU A CA 1
ATOM 583 C C . GLU A 1 69 ? 19.033 -6.126 -8.272 1.00 80.88 69 GLU A C 1
ATOM 585 O O . GLU A 1 69 ? 19.854 -6.808 -8.877 1.00 80.88 69 GLU A O 1
ATOM 590 N N . VAL A 1 70 ? 18.830 -6.290 -6.961 1.00 75.19 70 VAL A N 1
ATOM 591 C CA . VAL A 1 70 ? 19.628 -7.192 -6.122 1.00 75.19 70 VAL A CA 1
ATOM 592 C C . VAL A 1 70 ? 19.454 -8.648 -6.553 1.00 75.19 70 VAL A C 1
ATOM 594 O O . VAL A 1 70 ? 20.447 -9.339 -6.76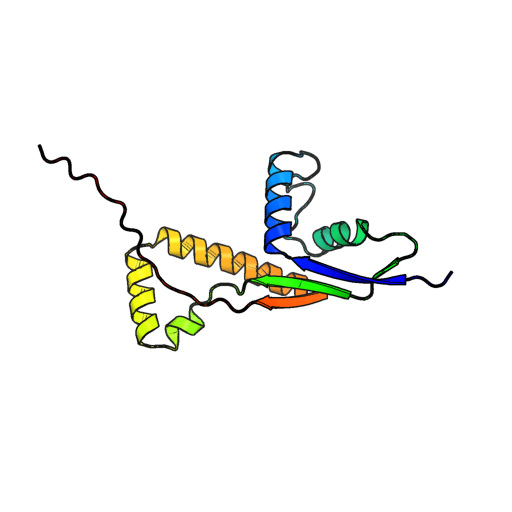0 1.00 75.19 70 VAL A O 1
ATOM 597 N N . GLU A 1 71 ? 18.217 -9.119 -6.741 1.00 71.69 71 GLU A N 1
ATOM 598 C CA . GLU A 1 71 ? 17.984 -10.517 -7.130 1.00 71.69 71 GLU A CA 1
ATOM 599 C C . GLU A 1 71 ? 18.534 -10.843 -8.535 1.00 71.69 71 GLU A C 1
ATOM 601 O O . GLU A 1 71 ? 19.221 -11.861 -8.667 1.00 71.69 71 GLU A O 1
ATOM 606 N N . PRO A 1 72 ? 18.308 -10.009 -9.575 1.00 67.69 72 PRO A N 1
ATOM 607 C CA . PRO A 1 72 ? 18.929 -10.215 -10.882 1.00 67.69 72 PRO A CA 1
ATOM 608 C C . PRO A 1 72 ? 20.458 -10.130 -10.857 1.00 67.69 72 PRO A C 1
ATOM 610 O O . PRO A 1 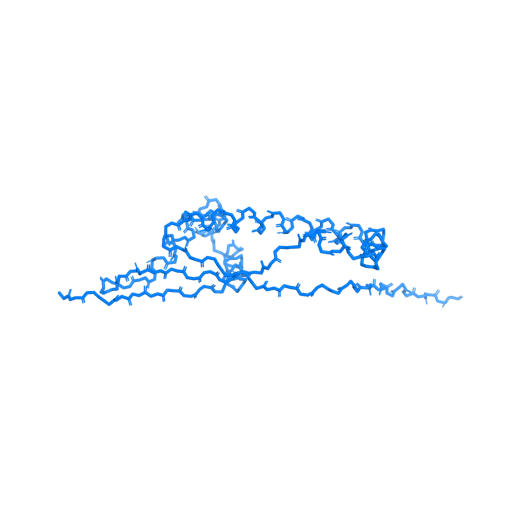72 ? 21.105 -10.933 -11.507 1.00 67.69 72 PRO A O 1
ATOM 613 N N . ARG A 1 73 ? 21.063 -9.209 -10.093 1.00 68.12 73 ARG A N 1
ATOM 614 C CA . ARG A 1 73 ? 22.531 -9.042 -10.062 1.00 68.12 73 ARG A CA 1
ATOM 615 C C . ARG A 1 73 ? 23.270 -10.212 -9.409 1.00 68.12 73 ARG A C 1
ATOM 617 O O . ARG A 1 73 ? 24.428 -10.444 -9.742 1.00 68.12 73 ARG A O 1
ATOM 624 N N . ILE A 1 74 ? 22.631 -10.924 -8.478 1.00 68.62 74 ILE A N 1
ATOM 625 C CA . ILE A 1 74 ? 23.219 -12.095 -7.803 1.00 68.62 74 ILE A CA 1
ATOM 626 C C . ILE A 1 74 ? 23.256 -13.321 -8.733 1.00 68.62 74 ILE A C 1
ATOM 628 O O . ILE A 1 74 ? 24.126 -14.177 -8.585 1.00 68.62 74 ILE A O 1
ATOM 632 N N . LYS A 1 75 ? 22.331 -13.415 -9.695 1.00 74.06 75 LYS A N 1
ATOM 633 C CA . LYS A 1 75 ? 22.220 -14.533 -10.641 1.00 74.06 75 LYS A CA 1
ATOM 634 C C . LYS A 1 75 ? 22.812 -14.122 -11.995 1.00 74.06 75 LYS A C 1
ATOM 636 O O . LYS A 1 75 ? 22.314 -13.198 -12.623 1.00 74.06 75 LYS A O 1
ATOM 641 N N . SER A 1 76 ? 23.897 -14.765 -12.432 1.00 67.75 76 SER A N 1
ATOM 642 C CA . SER A 1 76 ? 24.668 -14.328 -13.612 1.00 67.75 76 SER A CA 1
ATOM 643 C C . SER A 1 76 ? 23.842 -14.263 -14.902 1.00 67.75 76 SER A C 1
ATOM 645 O O . SER A 1 76 ? 23.978 -13.308 -15.655 1.00 67.75 76 SER A O 1
ATOM 647 N N . ASP A 1 77 ? 22.956 -15.235 -15.110 1.00 75.88 77 ASP A N 1
ATOM 648 C CA . ASP A 1 77 ? 21.993 -15.306 -16.214 1.00 75.88 77 ASP A CA 1
ATOM 649 C C . ASP A 1 77 ? 21.002 -14.131 -16.188 1.00 75.88 77 ASP A C 1
ATOM 651 O O . ASP A 1 77 ? 20.832 -13.417 -17.174 1.00 75.88 77 ASP A O 1
ATOM 655 N N . LYS A 1 78 ? 20.416 -13.844 -15.022 1.00 78.50 78 LYS A N 1
ATOM 656 C CA . LYS A 1 78 ? 19.484 -12.717 -14.866 1.00 78.50 78 LYS A CA 1
ATOM 657 C C . LYS A 1 78 ? 20.154 -11.347 -14.975 1.00 78.50 78 LYS A C 1
ATOM 659 O O . LYS A 1 78 ? 19.465 -10.356 -15.217 1.00 78.50 78 LYS A O 1
ATOM 664 N N . LYS A 1 79 ? 21.467 -11.261 -14.748 1.00 83.31 79 LYS A N 1
ATOM 665 C CA . LYS A 1 79 ? 22.226 -10.016 -14.893 1.00 83.31 79 LYS A CA 1
ATOM 666 C C . LYS A 1 79 ? 22.311 -9.602 -16.361 1.00 83.31 79 LYS A C 1
ATOM 668 O O . LYS A 1 79 ? 22.045 -8.443 -16.655 1.00 83.31 79 LYS A O 1
ATOM 673 N N . GLU A 1 80 ? 22.653 -10.528 -17.256 1.00 84.44 80 GLU A N 1
ATOM 674 C CA . GLU A 1 80 ? 22.701 -10.257 -18.701 1.00 84.44 80 GLU A CA 1
ATOM 675 C C . GLU A 1 80 ? 21.310 -9.905 -19.241 1.00 84.44 80 GLU A C 1
ATOM 677 O O . GLU A 1 80 ? 21.157 -8.874 -19.892 1.00 84.44 80 GLU A O 1
ATOM 682 N N . GLU A 1 81 ? 20.275 -10.665 -18.860 1.00 85.19 81 GLU A N 1
ATOM 683 C CA . GLU A 1 81 ? 18.884 -10.353 -19.224 1.00 85.19 81 GLU A CA 1
ATOM 684 C C . GLU A 1 81 ? 18.453 -8.949 -18.770 1.00 85.19 81 GLU A C 1
ATOM 686 O O . GLU A 1 81 ? 17.749 -8.246 -19.498 1.00 85.19 81 GLU A O 1
ATOM 691 N N . LEU A 1 82 ? 18.868 -8.524 -17.570 1.00 86.56 82 LEU A N 1
ATOM 692 C CA . LEU A 1 82 ? 18.554 -7.199 -17.044 1.00 86.56 82 LEU A CA 1
ATOM 693 C C . LEU A 1 82 ? 19.245 -6.087 -17.845 1.00 86.56 82 LEU A C 1
ATOM 695 O O . LEU A 1 82 ? 18.606 -5.074 -18.125 1.00 86.56 82 LEU A O 1
ATOM 699 N N . GLU A 1 83 ? 20.521 -6.249 -18.199 1.00 88.38 83 GLU A N 1
ATOM 700 C CA . GLU A 1 83 ? 21.239 -5.255 -19.007 1.00 88.38 83 GLU A CA 1
ATOM 701 C C . GLU A 1 83 ? 20.654 -5.164 -20.423 1.00 88.38 83 GLU A C 1
ATOM 703 O O . GLU A 1 83 ? 20.314 -4.069 -20.871 1.00 88.38 83 GLU A O 1
ATOM 708 N N . GLU A 1 84 ? 20.382 -6.298 -21.077 1.00 88.50 84 GLU A N 1
ATOM 709 C CA . GLU A 1 84 ? 19.687 -6.300 -22.370 1.00 88.50 84 GLU A CA 1
ATOM 710 C C . GLU A 1 84 ? 18.300 -5.648 -22.290 1.00 88.50 84 GLU A C 1
ATOM 712 O O . GLU A 1 84 ? 17.870 -4.945 -23.207 1.00 88.50 84 GLU A O 1
ATOM 717 N N . TYR A 1 85 ? 17.563 -5.891 -21.203 1.00 86.00 85 TYR A N 1
ATOM 718 C CA . TYR A 1 85 ? 16.256 -5.284 -20.990 1.00 86.00 85 TYR A CA 1
ATOM 719 C C . TYR A 1 85 ? 16.352 -3.763 -20.831 1.00 86.00 85 TYR A C 1
ATOM 721 O O . TYR A 1 85 ? 15.513 -3.058 -21.393 1.00 86.00 85 TYR A O 1
ATOM 729 N N . LYS A 1 86 ? 17.360 -3.256 -20.108 1.00 89.50 86 LYS A N 1
ATOM 730 C CA . LYS A 1 86 ? 17.617 -1.815 -19.951 1.00 89.50 86 LYS A CA 1
ATOM 731 C C . LYS A 1 86 ? 17.938 -1.153 -21.287 1.00 89.50 86 LYS A C 1
ATOM 733 O O . LYS A 1 86 ? 17.393 -0.090 -21.570 1.00 89.50 86 LYS A O 1
ATOM 738 N N . GLU A 1 87 ? 18.780 -1.783 -22.106 1.00 89.25 87 GLU A N 1
ATOM 739 C CA . GLU A 1 87 ? 19.138 -1.268 -23.433 1.00 89.25 87 GLU A CA 1
ATOM 740 C C . GLU A 1 87 ? 17.930 -1.222 -24.373 1.00 89.25 87 GLU A C 1
ATOM 742 O O . GLU A 1 87 ? 17.708 -0.223 -25.058 1.00 89.25 87 GLU A O 1
ATOM 747 N N . LYS A 1 88 ? 17.119 -2.287 -24.383 1.00 91.06 88 LYS A N 1
ATOM 748 C CA . LYS A 1 88 ? 15.951 -2.402 -25.268 1.00 91.06 88 LYS A CA 1
ATOM 749 C C . LYS A 1 88 ? 14.747 -1.580 -24.783 1.00 91.06 88 LYS A C 1
ATOM 751 O O . LYS A 1 88 ? 13.971 -1.118 -25.613 1.00 91.06 88 LYS A O 1
ATOM 756 N N . ASN A 1 89 ? 14.585 -1.379 -23.470 1.00 88.88 89 ASN A N 1
ATOM 757 C CA . ASN A 1 89 ? 13.400 -0.750 -22.862 1.00 88.88 89 ASN A CA 1
ATOM 758 C C . ASN A 1 89 ? 13.763 0.311 -21.795 1.00 88.88 89 ASN A C 1
ATOM 760 O O . ASN A 1 89 ? 13.298 0.223 -20.652 1.00 88.88 89 ASN A O 1
ATOM 764 N N . PRO A 1 90 ? 14.557 1.347 -22.127 1.00 89.81 90 PRO A N 1
ATOM 765 C CA . PRO A 1 90 ? 15.086 2.285 -21.132 1.00 89.81 90 PRO A CA 1
ATOM 766 C C . PRO A 1 90 ? 13.988 3.051 -20.380 1.00 89.81 90 PRO A C 1
ATOM 768 O O . PRO A 1 90 ? 14.066 3.202 -19.162 1.00 89.81 90 PRO A O 1
ATOM 771 N N . LYS A 1 91 ? 12.922 3.470 -21.078 1.00 90.62 91 LYS A N 1
ATOM 772 C CA . LYS A 1 91 ? 11.788 4.192 -20.472 1.00 90.62 91 LYS A CA 1
ATOM 773 C C . LYS A 1 91 ? 10.984 3.318 -19.508 1.00 90.62 91 LYS A C 1
ATOM 775 O O . LYS A 1 91 ? 10.678 3.738 -18.398 1.00 90.62 91 LYS A O 1
ATOM 780 N N . GLU A 1 92 ? 10.664 2.088 -19.913 1.00 87.56 92 GLU A N 1
ATOM 781 C CA . GLU A 1 92 ? 9.911 1.155 -19.064 1.00 87.56 92 GLU A CA 1
ATOM 782 C C . GLU A 1 92 ? 10.720 0.767 -17.821 1.00 87.56 92 GLU A C 1
ATOM 784 O O . GLU A 1 92 ? 10.178 0.653 -16.719 1.00 87.56 92 GLU A O 1
ATOM 789 N N . TYR A 1 93 ? 12.033 0.598 -17.986 1.00 87.88 93 TYR A N 1
ATOM 790 C CA . TYR A 1 93 ? 12.942 0.376 -16.874 1.00 87.88 93 TYR A CA 1
ATOM 791 C C . TYR A 1 93 ? 12.932 1.548 -15.881 1.00 87.88 93 TYR A C 1
ATOM 793 O O . TYR A 1 93 ? 12.730 1.332 -14.685 1.00 87.88 93 TYR A O 1
ATOM 801 N N . GLU A 1 94 ? 13.090 2.781 -16.367 1.00 89.94 94 GLU A N 1
ATOM 802 C CA . GLU A 1 94 ? 13.062 3.990 -15.539 1.00 89.94 94 GLU A CA 1
ATOM 803 C C . GLU A 1 94 ? 11.738 4.128 -14.769 1.00 89.94 94 GLU A C 1
ATOM 805 O O . GLU A 1 94 ? 11.740 4.316 -13.550 1.00 89.94 94 GLU A O 1
ATOM 810 N N . GLU A 1 95 ? 10.595 3.939 -15.435 1.00 88.62 95 GLU A N 1
ATOM 811 C CA . GLU A 1 95 ? 9.287 3.942 -14.774 1.00 88.62 95 GLU A CA 1
ATOM 812 C C . GLU A 1 95 ? 9.184 2.895 -13.663 1.00 88.62 95 GLU A C 1
ATOM 814 O O . GLU A 1 95 ? 8.609 3.153 -12.600 1.00 88.62 95 GLU A O 1
ATOM 819 N N . ARG A 1 96 ? 9.721 1.695 -13.902 1.00 85.94 96 ARG A N 1
ATOM 820 C CA . ARG A 1 96 ? 9.704 0.596 -12.934 1.00 85.94 96 ARG A CA 1
ATOM 821 C C . ARG A 1 96 ? 10.558 0.913 -11.709 1.00 85.94 96 ARG A C 1
ATOM 823 O O . ARG A 1 96 ? 10.136 0.619 -10.585 1.00 85.94 96 ARG A O 1
ATOM 830 N N . VAL A 1 97 ? 11.721 1.529 -11.915 1.00 88.31 97 VAL A N 1
ATOM 831 C CA . VAL A 1 97 ? 12.598 2.010 -10.840 1.00 88.31 97 VAL A CA 1
ATOM 832 C C . VAL A 1 97 ? 11.893 3.099 -10.031 1.00 88.31 97 VAL A C 1
ATOM 834 O O . VAL A 1 97 ? 11.806 2.980 -8.809 1.00 88.31 97 VAL A O 1
ATOM 837 N N . ASN A 1 98 ? 11.290 4.088 -10.693 1.00 88.69 98 ASN A N 1
ATOM 838 C CA . ASN A 1 98 ? 10.570 5.179 -10.030 1.00 88.69 98 ASN A CA 1
ATOM 839 C C . ASN A 1 98 ? 9.382 4.671 -9.200 1.00 88.69 98 ASN A C 1
ATOM 841 O O . ASN A 1 98 ? 9.259 4.996 -8.017 1.00 88.69 98 ASN A O 1
ATOM 845 N N . LYS A 1 99 ? 8.540 3.800 -9.778 1.00 86.81 99 LYS A N 1
ATOM 846 C CA . LYS A 1 99 ? 7.426 3.153 -9.060 1.00 86.81 99 LYS A CA 1
ATOM 847 C C . LYS A 1 99 ? 7.926 2.397 -7.827 1.00 86.81 99 LYS A C 1
ATOM 849 O O . LYS A 1 99 ? 7.308 2.484 -6.767 1.00 86.81 99 LYS A O 1
ATOM 854 N N . SER A 1 100 ? 9.063 1.715 -7.940 1.00 87.69 100 SER A N 1
ATOM 855 C CA . SER A 1 100 ? 9.652 0.962 -6.828 1.00 87.69 100 SER A CA 1
ATOM 856 C C . SER A 1 100 ? 10.214 1.861 -5.734 1.00 87.69 100 SER A C 1
ATOM 858 O O . SER A 1 100 ? 10.018 1.554 -4.562 1.00 87.69 100 SER A O 1
ATOM 860 N N . GLY A 1 101 ? 10.837 2.990 -6.080 1.00 88.94 101 GLY A N 1
ATOM 861 C CA . GLY A 1 101 ? 11.296 3.981 -5.101 1.00 88.94 101 GLY A CA 1
ATOM 862 C C . GLY A 1 101 ? 10.147 4.564 -4.271 1.00 88.94 101 GLY A C 1
ATOM 863 O O . GLY A 1 101 ? 10.255 4.682 -3.047 1.00 88.94 101 GLY A O 1
ATOM 864 N N . ILE A 1 102 ? 9.005 4.837 -4.913 1.00 86.62 102 ILE A N 1
ATOM 865 C CA . ILE A 1 102 ? 7.780 5.279 -4.227 1.00 86.62 102 ILE A CA 1
ATOM 866 C C . ILE A 1 102 ? 7.263 4.176 -3.293 1.00 86.62 102 ILE A C 1
ATOM 868 O O . ILE A 1 102 ? 6.987 4.441 -2.123 1.00 86.62 102 ILE A O 1
ATOM 872 N N . MET A 1 103 ? 7.179 2.929 -3.773 1.00 88.31 103 MET A N 1
ATOM 873 C CA . MET A 1 103 ? 6.735 1.792 -2.954 1.00 88.31 103 MET A CA 1
ATOM 874 C C . MET A 1 103 ? 7.653 1.544 -1.753 1.00 88.31 103 MET A C 1
ATOM 876 O O . MET A 1 103 ? 7.161 1.273 -0.664 1.00 88.31 103 MET A O 1
ATOM 880 N N . GLN A 1 104 ? 8.974 1.650 -1.919 1.00 89.50 104 GLN A N 1
ATOM 881 C CA . GLN A 1 104 ? 9.938 1.492 -0.825 1.00 89.50 104 GLN A CA 1
ATOM 882 C C . GLN A 1 104 ? 9.760 2.574 0.237 1.00 89.50 104 GLN A C 1
ATOM 884 O O . GLN A 1 104 ? 9.674 2.253 1.422 1.00 89.50 104 GLN A O 1
ATOM 889 N N . SER A 1 105 ? 9.654 3.834 -0.192 1.00 90.56 105 SER A N 1
ATOM 890 C CA . SER A 1 105 ? 9.429 4.970 0.707 1.00 90.56 105 SER A CA 1
ATOM 891 C C . SER A 1 105 ? 8.130 4.804 1.497 1.00 90.56 105 SER A C 1
ATOM 893 O O . SER A 1 105 ? 8.132 4.920 2.722 1.00 90.56 105 SER A O 1
ATOM 895 N N . PHE A 1 106 ? 7.039 4.442 0.815 1.00 90.81 106 PHE A N 1
ATOM 896 C CA . PHE A 1 106 ? 5.755 4.174 1.458 1.00 90.81 106 PHE A CA 1
ATOM 897 C C . PHE A 1 106 ? 5.835 2.998 2.439 1.00 90.81 106 PHE A C 1
ATOM 899 O O . PHE A 1 106 ? 5.453 3.142 3.598 1.00 90.81 106 PHE A O 1
ATOM 906 N N . ASN A 1 107 ? 6.376 1.854 2.008 1.00 91.50 107 ASN A N 1
ATOM 907 C CA . ASN A 1 107 ? 6.513 0.656 2.838 1.00 91.50 107 ASN A CA 1
ATOM 908 C C . ASN A 1 107 ? 7.326 0.938 4.107 1.00 91.50 107 ASN A C 1
ATOM 910 O O . ASN A 1 107 ? 6.973 0.463 5.185 1.00 91.50 107 ASN A O 1
ATOM 914 N N . HIS A 1 108 ? 8.396 1.727 3.991 1.00 92.38 108 HIS A N 1
ATOM 915 C CA . HIS A 1 108 ? 9.191 2.157 5.135 1.00 92.38 108 HIS A CA 1
ATOM 916 C C . HIS A 1 108 ? 8.371 3.030 6.093 1.00 92.38 108 HIS A C 1
ATOM 918 O O . HIS A 1 108 ? 8.335 2.758 7.292 1.00 92.38 108 HIS A O 1
ATOM 924 N N . ALA A 1 109 ? 7.668 4.033 5.564 1.00 93.06 109 ALA A N 1
ATOM 925 C CA . ALA A 1 109 ? 6.910 4.988 6.362 1.00 93.06 109 ALA A CA 1
ATOM 926 C C . ALA A 1 109 ? 5.689 4.353 7.059 1.00 93.06 109 ALA A C 1
ATOM 928 O O . ALA A 1 109 ? 5.435 4.622 8.232 1.00 93.06 109 ALA A O 1
ATOM 929 N N . ILE A 1 110 ? 4.951 3.472 6.373 1.00 93.50 110 ILE A N 1
ATOM 930 C CA . ILE A 1 110 ? 3.764 2.801 6.927 1.00 93.50 110 ILE A CA 1
ATOM 931 C C . ILE A 1 110 ? 4.142 1.736 7.967 1.00 93.50 110 ILE A C 1
ATOM 933 O O . ILE A 1 110 ? 3.428 1.553 8.950 1.00 93.50 110 ILE A O 1
ATOM 937 N N . ALA A 1 111 ? 5.284 1.056 7.802 1.00 92.75 111 ALA A N 1
ATOM 938 C CA . ALA A 1 111 ? 5.754 0.041 8.747 1.00 92.75 111 ALA A CA 1
ATOM 939 C C . ALA A 1 111 ? 6.198 0.623 10.100 1.00 92.75 111 ALA A C 1
ATOM 941 O O . ALA A 1 111 ? 6.235 -0.108 11.088 1.00 92.75 111 ALA A O 1
ATOM 942 N N . GLN A 1 112 ? 6.525 1.917 10.149 1.00 93.38 112 GLN A N 1
ATOM 943 C CA . GLN A 1 112 ? 6.852 2.632 11.387 1.00 93.38 112 GLN A CA 1
ATOM 944 C C . GLN A 1 112 ? 5.612 3.040 12.191 1.00 93.38 112 GLN A C 1
ATOM 946 O O . GLN A 1 112 ? 5.736 3.438 13.347 1.00 93.38 112 GLN A O 1
ATOM 951 N N . GLN A 1 113 ? 4.418 2.950 11.602 1.00 94.25 113 GLN A N 1
ATOM 952 C CA . GLN A 1 113 ? 3.196 3.396 12.254 1.00 94.25 113 GLN A CA 1
ATOM 953 C C . GLN A 1 113 ? 2.736 2.422 13.339 1.00 94.25 113 GLN A C 1
ATOM 955 O O . GLN A 1 113 ? 2.743 1.196 13.178 1.00 94.25 113 GLN A O 1
ATOM 960 N N . ASN A 1 114 ? 2.259 2.984 14.449 1.00 91.75 114 ASN A N 1
ATOM 961 C CA . ASN A 1 114 ? 1.727 2.197 15.552 1.00 91.75 114 ASN A CA 1
ATOM 962 C C . ASN A 1 114 ? 0.552 1.327 15.095 1.00 91.75 114 ASN A C 1
ATOM 964 O O . ASN A 1 114 ? -0.306 1.749 14.321 1.00 91.75 114 ASN A O 1
ATOM 968 N N . GLN A 1 115 ? 0.510 0.103 15.626 1.00 91.62 115 GLN A N 1
ATOM 969 C CA . GLN A 1 115 ? -0.519 -0.903 15.345 1.00 91.62 115 GLN A CA 1
ATOM 970 C C . GLN A 1 115 ? -0.558 -1.403 13.892 1.00 91.62 115 GLN A C 1
ATOM 972 O O . GLN A 1 115 ? -1.377 -2.268 13.592 1.00 91.62 115 GLN A O 1
ATOM 977 N N . VAL A 1 116 ? 0.358 -0.979 13.020 1.00 95.94 116 VAL A N 1
ATOM 978 C CA . VAL A 1 116 ? 0.487 -1.519 11.663 1.00 95.94 116 VAL A CA 1
ATOM 979 C C . VAL A 1 116 ? 1.445 -2.715 11.638 1.00 95.94 116 VAL A C 1
ATOM 981 O O . VAL A 1 116 ? 2.451 -2.763 12.344 1.00 95.94 116 VAL A O 1
ATOM 984 N N . LYS A 1 117 ? 1.130 -3.720 10.817 1.00 96.12 117 LYS A N 1
ATOM 985 C CA . LYS A 1 117 ? 2.049 -4.782 10.399 1.00 96.12 117 LYS A CA 1
ATOM 986 C C . LYS A 1 117 ? 2.059 -4.892 8.883 1.00 96.12 117 LYS A C 1
ATOM 988 O O . LYS A 1 117 ? 1.054 -5.256 8.277 1.00 96.12 117 LYS A O 1
ATOM 993 N N . LEU A 1 118 ? 3.224 -4.658 8.291 1.00 94.06 118 LEU A N 1
ATOM 994 C CA . LEU A 1 118 ? 3.429 -4.820 6.858 1.00 94.06 118 LEU A CA 1
ATOM 995 C C . LEU A 1 118 ? 3.638 -6.299 6.491 1.00 94.06 118 LEU A C 1
ATOM 997 O O . LEU A 1 118 ? 4.372 -7.035 7.161 1.00 94.06 118 LEU A O 1
ATOM 1001 N N . ARG A 1 119 ? 2.993 -6.735 5.411 1.00 92.38 119 ARG A N 1
ATOM 1002 C CA . ARG A 1 119 ? 3.098 -8.058 4.794 1.00 92.38 119 ARG A CA 1
ATOM 1003 C C . ARG A 1 119 ? 3.445 -7.872 3.325 1.00 92.38 119 ARG A C 1
ATOM 1005 O O . ARG A 1 119 ? 2.609 -7.465 2.531 1.00 92.38 119 ARG A O 1
ATOM 1012 N N . VAL A 1 120 ? 4.695 -8.160 2.982 1.00 87.44 120 VAL A N 1
ATOM 1013 C CA .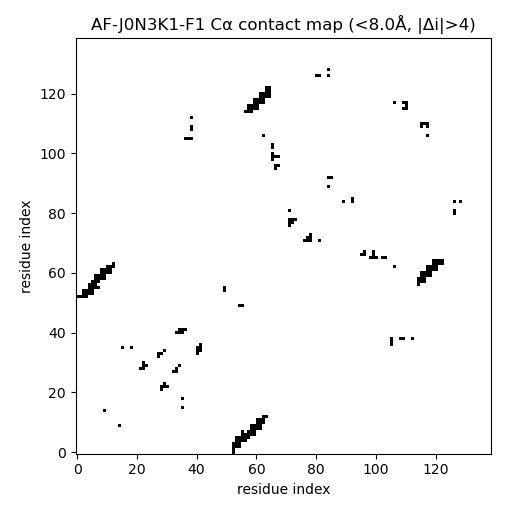 VAL A 1 120 ? 5.196 -8.011 1.614 1.00 87.44 120 VAL A CA 1
ATOM 1014 C C . VAL A 1 120 ? 5.038 -9.341 0.877 1.00 87.44 120 VAL A C 1
ATOM 1016 O O . VAL A 1 120 ? 5.592 -10.356 1.307 1.00 87.44 120 VAL A O 1
ATOM 1019 N N . GLY A 1 121 ? 4.262 -9.352 -0.205 1.00 79.81 121 GLY A N 1
ATOM 1020 C CA . GLY A 1 121 ? 4.137 -10.506 -1.094 1.00 79.81 121 GLY A CA 1
ATOM 1021 C C . GLY A 1 121 ? 5.375 -10.651 -1.978 1.00 79.81 121 GLY A C 1
ATOM 1022 O O . GLY A 1 121 ? 5.828 -9.666 -2.552 1.00 79.81 121 GLY A O 1
ATOM 1023 N N . ARG A 1 122 ? 5.920 -11.869 -2.103 1.00 72.62 122 ARG A N 1
ATOM 1024 C CA . ARG A 1 122 ? 7.080 -12.139 -2.972 1.00 72.62 122 ARG A CA 1
ATOM 1025 C C . ARG A 1 122 ? 6.693 -12.031 -4.441 1.00 72.62 122 ARG A C 1
ATOM 1027 O O . ARG A 1 122 ? 5.749 -12.698 -4.869 1.00 72.62 122 ARG A O 1
ATOM 1034 N N . VAL A 1 123 ? 7.470 -11.286 -5.220 1.00 66.38 123 VAL A N 1
ATOM 1035 C CA . VAL A 1 123 ? 7.251 -11.146 -6.666 1.00 66.38 123 VAL A CA 1
ATOM 1036 C C . VAL A 1 123 ? 8.287 -11.970 -7.427 1.00 66.38 123 VAL A C 1
ATOM 1038 O O . VAL A 1 123 ? 9.485 -11.861 -7.193 1.00 66.38 123 VAL A O 1
ATOM 1041 N N . LYS A 1 124 ? 7.837 -12.808 -8.370 1.00 67.50 124 LYS A N 1
ATOM 1042 C CA . LYS A 1 124 ? 8.730 -13.454 -9.344 1.00 67.50 124 LYS A CA 1
ATOM 1043 C C . LYS A 1 124 ? 8.783 -12.609 -10.610 1.00 67.50 124 LYS A C 1
ATOM 1045 O O . LYS A 1 124 ? 7.761 -12.396 -11.255 1.00 67.50 124 LYS A O 1
ATOM 1050 N N . PHE A 1 125 ? 9.979 -12.163 -10.978 1.00 65.94 125 PHE A N 1
ATOM 1051 C CA . PHE A 1 125 ? 10.197 -11.392 -12.198 1.00 65.94 125 PHE A CA 1
ATOM 1052 C C . PHE A 1 125 ? 10.383 -12.298 -13.418 1.00 65.94 125 PHE A C 1
ATOM 1054 O O . PHE A 1 125 ? 11.095 -13.301 -13.351 1.00 65.94 125 PHE A O 1
ATOM 1061 N N . LYS A 1 126 ? 9.770 -11.898 -14.535 1.00 70.69 126 LYS A N 1
ATOM 1062 C CA . LYS A 1 126 ? 10.059 -12.387 -15.885 1.00 70.69 126 LYS A CA 1
ATOM 1063 C C . LYS A 1 126 ? 10.220 -11.164 -16.789 1.00 70.69 126 LYS A C 1
ATOM 1065 O O . LYS A 1 126 ? 9.286 -10.369 -16.884 1.00 70.69 126 LYS A O 1
ATOM 1070 N N . PHE A 1 127 ? 11.389 -10.995 -17.402 1.00 72.88 127 PHE A N 1
ATOM 1071 C CA . PHE A 1 127 ? 11.614 -9.952 -18.403 1.00 72.88 127 PHE A CA 1
ATOM 1072 C C . PHE A 1 127 ? 11.004 -10.432 -19.723 1.00 72.88 127 PHE A C 1
ATOM 1074 O O . PHE A 1 127 ? 11.329 -11.515 -20.205 1.00 72.88 127 PHE A O 1
ATOM 1081 N N . VAL A 1 128 ? 10.040 -9.684 -20.258 1.00 70.56 128 VAL A N 1
ATOM 1082 C CA . VAL A 1 128 ? 9.346 -10.030 -21.504 1.00 70.56 128 VAL A CA 1
ATOM 1083 C C . VAL A 1 128 ? 9.514 -8.863 -22.458 1.00 70.56 128 VAL A C 1
ATOM 1085 O O . VAL A 1 128 ? 9.158 -7.739 -22.118 1.00 70.56 128 VAL A O 1
ATOM 1088 N N . TYR A 1 129 ? 10.057 -9.131 -23.642 1.00 62.34 129 TYR A N 1
ATOM 1089 C CA . TYR A 1 129 ? 10.183 -8.133 -24.697 1.00 62.34 129 TYR A CA 1
ATOM 1090 C C . TYR A 1 129 ? 8.830 -7.948 -25.382 1.00 62.34 129 TYR A C 1
ATOM 1092 O O . TYR A 1 129 ? 8.229 -8.922 -25.841 1.00 62.34 129 TYR A O 1
ATOM 1100 N N . LYS A 1 130 ? 8.352 -6.706 -25.465 1.00 57.81 130 LYS A N 1
ATOM 1101 C CA . LYS A 1 130 ? 7.271 -6.347 -26.382 1.00 57.81 130 LYS A CA 1
ATOM 1102 C C . LYS A 1 130 ? 7.911 -5.866 -27.675 1.00 57.81 130 LYS A C 1
ATOM 1104 O O . LYS A 1 130 ? 8.531 -4.810 -27.702 1.00 57.81 130 LYS A O 1
ATOM 1109 N N . PHE A 1 131 ? 7.789 -6.661 -28.729 1.00 55.62 131 PHE A N 1
ATOM 1110 C CA . PHE A 1 131 ? 8.059 -6.172 -30.072 1.00 55.62 131 PHE A CA 1
ATOM 1111 C C . PHE A 1 131 ? 6.846 -5.332 -30.474 1.00 55.62 131 PHE A C 1
ATOM 1113 O O . PHE A 1 131 ? 5.743 -5.861 -30.579 1.00 55.62 131 PHE A O 1
ATOM 1120 N N . GLU A 1 132 ? 7.020 -4.019 -30.612 1.00 53.44 132 GLU A N 1
ATOM 1121 C CA . GLU A 1 132 ? 6.062 -3.227 -31.378 1.00 53.44 132 GLU A CA 1
ATOM 1122 C C . GLU A 1 132 ? 6.197 -3.695 -32.825 1.00 53.44 132 GLU A C 1
ATOM 1124 O O . GLU A 1 132 ? 7.250 -3.504 -33.443 1.00 53.44 132 GLU A O 1
ATOM 1129 N N . ASP A 1 133 ? 5.168 -4.370 -33.338 1.00 52.31 133 ASP A N 1
ATOM 1130 C CA . ASP A 1 133 ? 5.069 -4.693 -34.754 1.00 52.31 133 ASP A CA 1
ATOM 1131 C C . ASP A 1 133 ? 5.150 -3.376 -35.532 1.00 52.31 133 ASP A C 1
ATOM 1133 O O . ASP A 1 133 ? 4.185 -2.621 -35.642 1.00 52.31 133 ASP A O 1
ATOM 1137 N N . LYS A 1 134 ? 6.335 -3.065 -36.061 1.00 50.44 134 LYS A N 1
ATOM 1138 C CA . LYS A 1 134 ? 6.448 -2.095 -37.140 1.00 50.44 134 LYS A CA 1
ATOM 1139 C C . LYS A 1 134 ? 5.751 -2.737 -38.325 1.00 50.44 134 LYS A C 1
ATOM 1141 O O . LYS A 1 134 ? 6.317 -3.642 -38.939 1.00 50.44 134 LYS A O 1
ATOM 1146 N N . GLU A 1 135 ? 4.529 -2.288 -38.613 1.00 46.97 135 GLU A N 1
ATOM 1147 C CA . GLU A 1 135 ? 3.863 -2.538 -39.888 1.00 46.97 135 GLU A CA 1
ATOM 1148 C C . GLU A 1 135 ? 4.888 -2.326 -41.002 1.00 46.9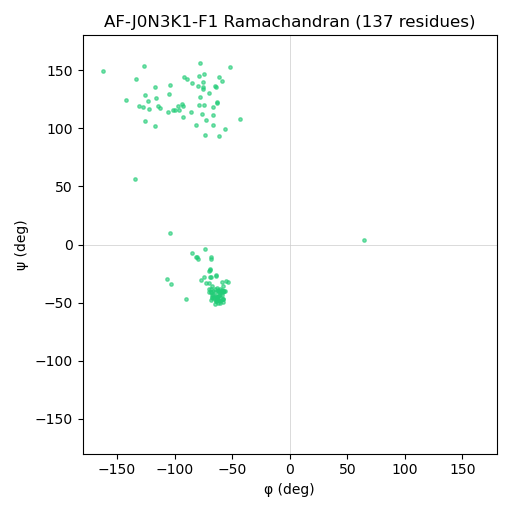7 135 GLU A C 1
ATOM 1150 O O . GLU A 1 135 ? 5.341 -1.214 -41.285 1.00 46.97 135 GLU A O 1
ATOM 1155 N N . SER A 1 136 ? 5.310 -3.431 -41.604 1.00 42.97 136 SER A N 1
ATOM 1156 C CA . SER A 1 136 ? 6.080 -3.403 -42.829 1.00 42.97 136 SER A CA 1
ATOM 1157 C C . SER A 1 136 ? 5.087 -3.032 -43.918 1.00 42.97 136 SER A C 1
ATOM 1159 O O . SER A 1 136 ? 4.385 -3.883 -44.457 1.00 42.97 136 SER A O 1
ATOM 1161 N N . MET A 1 137 ? 5.001 -1.737 -44.228 1.00 46.44 137 MET A N 1
ATOM 1162 C CA . MET A 1 137 ? 4.490 -1.303 -45.521 1.00 46.44 137 MET A CA 1
ATOM 1163 C C . MET A 1 137 ? 5.432 -1.864 -46.587 1.00 46.44 137 MET A C 1
ATOM 1165 O O . MET A 1 137 ? 6.479 -1.293 -46.885 1.00 46.44 137 MET A O 1
ATOM 1169 N N . VAL A 1 138 ? 5.078 -3.037 -47.105 1.00 42.34 138 VAL A N 1
ATOM 1170 C CA . VAL A 1 138 ? 5.584 -3.543 -48.375 1.00 42.34 138 VAL A CA 1
ATOM 1171 C C . VAL A 1 138 ? 4.891 -2.707 -49.449 1.00 42.34 138 VAL A C 1
ATOM 1173 O O . VAL A 1 138 ? 3.681 -2.835 -49.639 1.00 42.34 138 VAL A O 1
ATOM 1176 N N . VAL A 1 139 ? 5.645 -1.804 -50.076 1.00 38.59 139 VAL A N 1
ATOM 1177 C CA . VAL A 1 139 ? 5.252 -1.096 -51.304 1.00 38.59 139 VAL A CA 1
ATOM 1178 C C . VAL A 1 139 ? 5.939 -1.773 -52.477 1.00 38.59 139 VAL A C 1
ATOM 1180 O O . VAL A 1 139 ? 7.160 -2.026 -52.353 1.00 38.59 139 VAL A O 1
#

Radius of gyration: 20.42 Å; Cα contacts (8 Å, |Δi|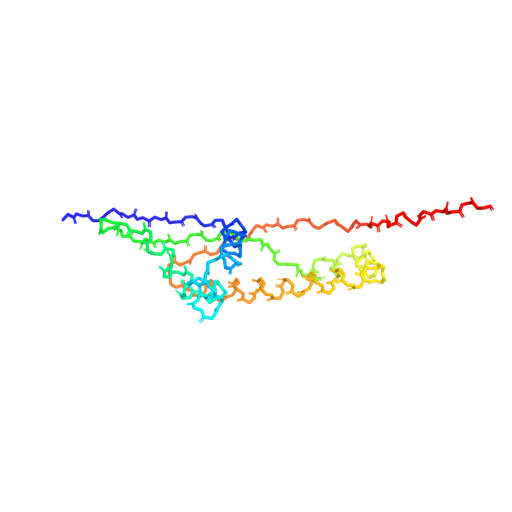>4): 130; chains: 1; bounding box: 45×34×79 Å